Protein AF-A0A832S9U3-F1 (afdb_monomer)

Nearest PDB structures (foldseek):
  2nwi-assembly3_F  TM=9.630E-01  e=5.775E-11  Archaeoglobus fulgidus
  2nwi-assembly1_B  TM=8.764E-01  e=1.757E-09  Archaeoglobus fulgidus
  4zsk-assembly1_B  TM=6.527E-01  e=3.382E-03  Streptomyces coelicolor A3(2)
  3cnv-assembly1_B  TM=7.413E-01  e=7.604E-03  Bordetella bronchiseptica RB50
  2wv0-assembly3_F  TM=5.935E-01  e=9.585E-03  Bacillus subtilis

Mean predicted aligned error: 4.25 Å

Secondary structure (DSSP, 8-state):
-HHHHHHHHHHS---HHHHHHHH-SS-HHHHHHHHHTSPPEEEEEEEEEEE--HHHHHHHT--TT-EEEEEEEEEEETTEEEEEEEEEEEGGGS-HHHHHHHTSTTS-HHHHHHHTT-----EEEEEEEE---GGGTT--EEEEEEE-

pLDDT: mean 90.87, std 6.9, range [53.47, 97.62]

Sequence (148 aa):
MEGDFLEKLKSLEIPTCLRVCCGTDGSVTFLLEIMTRKPVSVKTESQYIVKADKELADLLGVEEGSDVNDRTVCLYAGDTVLVHARSLSPLARMPQTMRDQLMRADIPIGRILRSHGLETRRDMVELEIREGEPTFEGIPILSRTYKI

Radius of gyration: 15.97 Å; Cα contacts (8 Å, |Δi|>4): 216; chains: 1; bounding box: 37×33×42 Å

Solvent-accessible surface area (backbone atoms only — not comparable to full-atom values): 8872 Å² total; per-residue (Å²): 110,72,70,56,55,56,52,54,59,68,71,50,95,63,60,68,70,59,51,51,57,68,72,49,74,65,63,54,63,60,52,48,22,65,75,67,73,39,71,63,45,69,46,60,78,46,74,46,81,42,65,25,47,67,68,54,8,62,75,74,71,52,57,67,63,39,54,24,40,42,33,31,33,38,34,23,52,78,93,45,75,78,45,79,47,76,47,82,41,64,51,88,82,47,56,69,73,55,47,62,47,64,72,37,68,77,57,56,66,73,58,57,41,53,76,70,69,56,87,67,62,63,51,74,73,47,77,49,78,46,69,62,45,72,91,56,80,39,48,74,40,84,46,75,43,66,47,113

Foldseek 3Di:
DVVVVLVVLVPDPDDPLQSPLQPDQDDSQVSCCVVVVAHKFKDWPDWDWDFDDPVSCVVVVHDGRFTWIWTWIFIDRVPDTDDIDIDIGGPVPDDPVLVVQVVPRRDDNNVSCVVVVHDDGWAWDDWDWDAQDVSNVRPIDIDTDTDD

Structure (mmCIF, N/CA/C/O backbone):
data_AF-A0A832S9U3-F1
#
_entry.id   AF-A0A832S9U3-F1
#
loop_
_atom_site.group_PDB
_atom_site.id
_atom_site.type_symbol
_atom_site.label_atom_id
_atom_site.label_alt_id
_atom_site.label_comp_id
_atom_site.label_asym_id
_atom_site.label_entity_id
_atom_site.label_seq_id
_atom_site.pdbx_PDB_ins_code
_atom_site.Cartn_x
_atom_site.Cartn_y
_atom_site.Cartn_z
_atom_site.occupancy
_atom_site.B_iso_or_equiv
_atom_site.auth_seq_id
_atom_site.auth_comp_id
_atom_site.auth_asym_id
_atom_site.auth_atom_id
_atom_site.pdbx_PDB_model_num
ATOM 1 N N . MET A 1 1 ? 16.700 -7.194 8.739 1.00 53.47 1 MET A N 1
ATOM 2 C CA . MET A 1 1 ? 15.682 -6.220 8.294 1.00 53.47 1 MET A CA 1
ATOM 3 C C . MET A 1 1 ? 14.290 -6.592 8.794 1.00 53.47 1 MET A C 1
ATOM 5 O O . MET A 1 1 ? 13.681 -5.749 9.425 1.00 53.47 1 MET A O 1
ATOM 9 N N . GLU A 1 2 ? 13.825 -7.840 8.670 1.00 55.12 2 GLU A N 1
ATOM 10 C CA . GLU A 1 2 ? 12.518 -8.272 9.227 1.00 55.12 2 GLU A CA 1
ATOM 11 C C . GLU A 1 2 ? 12.370 -8.105 10.753 1.00 55.12 2 GLU A C 1
ATOM 13 O O . GLU A 1 2 ? 11.325 -7.674 11.237 1.00 55.12 2 GLU A O 1
ATOM 18 N N . GLY A 1 3 ? 13.431 -8.399 11.516 1.00 62.88 3 GLY A N 1
ATOM 19 C CA . GLY A 1 3 ? 13.410 -8.261 12.977 1.00 62.88 3 GLY A CA 1
ATOM 20 C C . GLY A 1 3 ? 13.210 -6.821 13.458 1.00 62.88 3 GLY A C 1
ATOM 21 O O . GLY A 1 3 ? 12.598 -6.612 14.495 1.00 62.88 3 GLY A O 1
ATOM 22 N N . ASP A 1 4 ? 13.657 -5.829 12.687 1.00 82.94 4 ASP A N 1
ATOM 23 C CA . ASP A 1 4 ? 13.554 -4.418 13.076 1.00 82.94 4 ASP A CA 1
ATOM 24 C C . ASP A 1 4 ? 12.119 -3.891 12.915 1.00 82.94 4 ASP A C 1
ATOM 26 O O . ASP A 1 4 ? 11.580 -3.238 13.807 1.00 82.94 4 ASP A O 1
ATOM 30 N N . PHE A 1 5 ? 11.437 -4.272 11.827 1.00 89.12 5 PHE A N 1
ATOM 31 C CA . PHE A 1 5 ? 10.039 -3.894 11.602 1.00 89.12 5 PHE A CA 1
ATOM 32 C C . PHE A 1 5 ? 9.110 -4.443 12.687 1.00 89.12 5 PHE A C 1
ATOM 34 O O . PHE A 1 5 ? 8.284 -3.707 13.227 1.00 89.12 5 PHE A O 1
ATOM 41 N N . LEU A 1 6 ? 9.224 -5.737 13.006 1.00 88.88 6 LEU A N 1
ATOM 42 C CA . LEU A 1 6 ? 8.332 -6.366 13.974 1.00 88.88 6 LEU A CA 1
ATOM 43 C C . LEU A 1 6 ? 8.548 -5.805 15.385 1.00 88.88 6 LEU A C 1
ATOM 45 O O . LEU A 1 6 ? 7.570 -5.553 16.086 1.00 88.88 6 LEU A O 1
ATOM 49 N N . GLU A 1 7 ? 9.798 -5.586 15.796 1.00 91.88 7 GLU A N 1
ATOM 50 C CA . GLU A 1 7 ? 10.092 -4.971 17.094 1.00 91.88 7 GLU A CA 1
ATOM 51 C C . GLU A 1 7 ? 9.598 -3.523 17.157 1.00 91.88 7 GLU A C 1
ATOM 53 O O . GLU A 1 7 ? 8.931 -3.153 18.126 1.00 91.88 7 GLU A O 1
ATOM 58 N N . LYS A 1 8 ? 9.783 -2.739 16.085 1.00 93.06 8 LYS A N 1
ATOM 59 C CA . LYS A 1 8 ? 9.201 -1.394 15.980 1.00 93.06 8 LYS A CA 1
ATOM 60 C C . LYS A 1 8 ? 7.676 -1.427 16.070 1.00 93.06 8 LYS A C 1
ATOM 62 O O . LYS A 1 8 ? 7.082 -0.655 16.809 1.00 93.06 8 LYS A O 1
ATOM 67 N N . LEU A 1 9 ? 7.009 -2.341 15.367 1.00 93.62 9 LEU A N 1
ATOM 68 C CA . LEU A 1 9 ? 5.550 -2.462 15.410 1.00 93.62 9 LEU A CA 1
ATOM 69 C C . LEU A 1 9 ? 5.030 -2.868 16.801 1.00 93.62 9 LEU A C 1
ATOM 71 O O . LEU A 1 9 ? 3.953 -2.429 17.216 1.00 93.62 9 LEU A O 1
ATOM 75 N N . LYS A 1 10 ? 5.781 -3.707 17.526 1.00 93.00 10 LYS A N 1
ATOM 76 C CA . LYS A 1 10 ? 5.469 -4.099 18.908 1.00 93.00 10 LYS A CA 1
ATO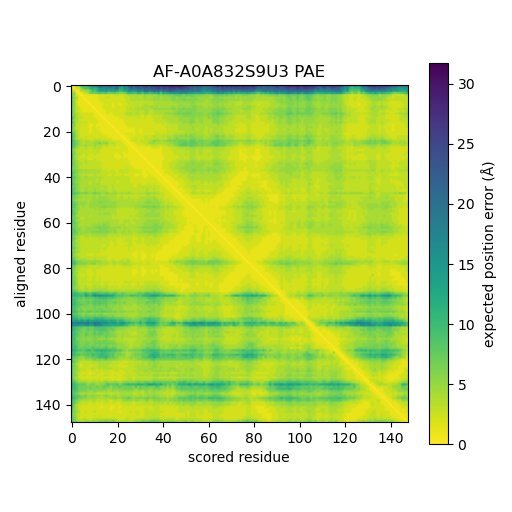M 77 C C . LYS A 1 10 ? 5.649 -2.949 19.895 1.00 93.00 10 LYS A C 1
ATOM 79 O O . LYS A 1 10 ? 4.897 -2.899 20.864 1.00 93.00 10 LYS A O 1
ATOM 84 N N . SER A 1 11 ? 6.599 -2.043 19.658 1.00 94.19 11 SER A N 1
ATOM 85 C CA . SER A 1 11 ? 6.855 -0.909 20.551 1.00 94.19 11 SER A CA 1
ATOM 86 C C . SER A 1 11 ? 5.833 0.224 20.418 1.00 94.19 11 SER A C 1
ATOM 88 O O . SER A 1 11 ? 5.779 1.089 21.287 1.00 94.19 11 SER A O 1
ATOM 90 N N . LEU A 1 12 ? 5.015 0.237 19.358 1.00 94.56 12 LEU A N 1
ATOM 91 C CA . LEU A 1 12 ? 3.974 1.247 19.158 1.00 94.56 12 LEU A CA 1
ATOM 92 C C . LEU A 1 12 ? 2.739 1.000 20.044 1.00 94.56 12 LEU A C 1
ATOM 94 O O . LEU A 1 12 ? 2.090 -0.057 19.986 1.00 94.56 12 LEU A O 1
ATOM 98 N N . GLU A 1 13 ? 2.337 2.041 20.774 1.00 94.56 13 GLU A N 1
ATOM 99 C CA . GLU A 1 13 ? 1.068 2.111 21.505 1.00 94.56 13 GLU A CA 1
ATOM 100 C C . GLU A 1 13 ? -0.097 2.431 20.556 1.00 94.56 13 GLU A C 1
ATOM 102 O O . GLU A 1 13 ? -0.639 3.531 20.519 1.00 94.56 13 GLU A O 1
ATOM 107 N N . ILE A 1 14 ? -0.472 1.441 19.746 1.00 94.62 14 ILE A N 1
ATOM 108 C CA . ILE A 1 14 ? -1.559 1.538 18.765 1.00 94.62 14 ILE A CA 1
ATOM 109 C C . ILE A 1 14 ? -2.661 0.500 19.017 1.00 94.62 14 ILE A C 1
ATOM 111 O O . ILE A 1 14 ? -2.390 -0.583 19.562 1.00 94.62 14 ILE A O 1
ATOM 115 N N . PRO A 1 15 ? -3.900 0.773 18.561 1.00 94.62 15 PRO A N 1
ATOM 116 C CA . PRO A 1 15 ? -4.968 -0.215 18.517 1.00 94.62 15 PRO A CA 1
ATOM 117 C C . PRO A 1 15 ? -4.545 -1.520 17.832 1.00 94.62 15 PRO A C 1
ATOM 119 O O . PRO A 1 15 ? -3.877 -1.521 16.795 1.00 94.62 15 PRO A O 1
ATOM 122 N N . THR A 1 16 ? -4.999 -2.652 18.374 1.00 94.19 16 THR A N 1
ATOM 123 C CA . THR A 1 16 ? -4.680 -3.990 17.846 1.00 94.19 16 THR A CA 1
ATOM 124 C C . THR A 1 16 ? -5.065 -4.154 16.377 1.00 94.19 16 THR A C 1
ATOM 126 O O . THR A 1 16 ? -4.323 -4.780 15.627 1.00 94.19 16 THR A O 1
ATOM 129 N N . CYS A 1 17 ? -6.179 -3.563 15.939 1.00 93.25 17 CYS A N 1
ATOM 130 C CA . CYS A 1 17 ? -6.599 -3.597 14.537 1.00 93.25 17 CYS A CA 1
ATOM 131 C C . CYS A 1 17 ? -5.565 -2.956 13.597 1.00 93.25 17 CYS A C 1
ATOM 133 O O . CYS A 1 17 ? -5.232 -3.550 12.573 1.00 93.25 17 CYS A O 1
ATOM 135 N N . LEU A 1 18 ? -4.997 -1.801 13.964 1.00 94.50 18 LEU A N 1
ATOM 136 C CA . LEU A 1 18 ? -3.938 -1.150 13.187 1.00 94.50 18 LEU A CA 1
ATOM 137 C C . LEU A 1 18 ? -2.670 -2.001 13.167 1.00 94.50 18 LEU A C 1
ATOM 139 O O . LEU A 1 18 ? -2.075 -2.191 12.107 1.00 94.50 18 LEU A O 1
ATOM 143 N N . ARG A 1 19 ? -2.308 -2.594 14.313 1.00 95.06 19 ARG A N 1
ATOM 144 C CA . ARG A 1 19 ? -1.160 -3.505 14.410 1.00 95.06 19 ARG A CA 1
ATOM 145 C C . ARG A 1 19 ? -1.306 -4.701 13.465 1.00 95.06 19 ARG A C 1
ATOM 147 O O . ARG A 1 19 ? -0.377 -5.014 12.728 1.00 95.06 19 ARG A O 1
ATOM 154 N N . VAL A 1 20 ? -2.483 -5.330 13.437 1.00 93.94 20 VAL A N 1
ATOM 155 C CA . VAL A 1 20 ? -2.784 -6.468 12.551 1.00 93.94 20 VAL A CA 1
ATOM 156 C C . VAL A 1 20 ? -2.784 -6.048 11.079 1.00 93.94 20 VAL A C 1
ATOM 158 O O . VAL A 1 20 ? -2.155 -6.718 10.263 1.00 93.94 20 VAL A O 1
ATOM 161 N N . CYS A 1 21 ? -3.421 -4.926 10.727 1.00 93.62 21 CYS A N 1
ATOM 162 C CA . CYS A 1 21 ? -3.387 -4.392 9.360 1.00 93.62 21 CYS A CA 1
ATOM 163 C C . CYS A 1 21 ? -1.966 -4.090 8.880 1.00 93.62 21 CYS A C 1
ATOM 165 O O . CYS A 1 21 ? -1.661 -4.282 7.705 1.00 93.62 21 CYS A O 1
ATOM 167 N N . CYS A 1 22 ? -1.103 -3.616 9.775 1.00 92.75 22 CYS A N 1
ATOM 168 C CA . CYS A 1 22 ? 0.266 -3.262 9.446 1.00 92.75 22 CYS A CA 1
ATOM 169 C C . CYS A 1 22 ? 1.194 -4.474 9.344 1.00 92.75 22 CYS A C 1
ATOM 171 O O . CYS A 1 22 ? 2.058 -4.505 8.472 1.00 92.75 22 CYS A O 1
ATOM 173 N N . GLY A 1 23 ? 1.011 -5.478 10.201 1.00 91.00 23 GLY A N 1
ATOM 174 C CA . GLY A 1 23 ? 1.834 -6.690 10.203 1.00 91.00 23 GLY A CA 1
ATOM 175 C C . GLY A 1 23 ? 1.400 -7.759 9.198 1.00 91.00 23 GLY A C 1
ATOM 176 O O . GLY A 1 23 ? 2.049 -8.790 9.101 1.00 91.00 23 GLY A O 1
ATOM 177 N N . THR A 1 24 ? 0.288 -7.568 8.485 1.00 89.06 24 THR A N 1
ATOM 178 C CA . THR A 1 24 ? -0.240 -8.600 7.586 1.00 89.06 24 THR A CA 1
ATOM 179 C C . THR A 1 24 ? 0.475 -8.651 6.232 1.00 89.06 24 THR A C 1
ATOM 181 O O . THR A 1 24 ? 0.618 -7.630 5.546 1.00 89.06 24 THR A O 1
ATOM 184 N N . ASP A 1 25 ? 0.778 -9.880 5.809 1.00 83.25 25 ASP A N 1
ATOM 185 C CA . ASP A 1 25 ? 1.126 -10.251 4.430 1.00 83.25 25 ASP A CA 1
ATOM 186 C C . ASP A 1 25 ? -0.106 -10.634 3.591 1.00 83.25 25 ASP A C 1
ATOM 188 O O . ASP A 1 25 ? -0.013 -10.915 2.397 1.00 83.25 25 ASP A O 1
ATOM 192 N N . GLY A 1 26 ? -1.302 -10.579 4.178 1.00 81.69 26 GLY A N 1
ATOM 193 C CA . GLY A 1 26 ? -2.575 -10.795 3.497 1.00 81.69 26 GLY A CA 1
ATOM 194 C C . GLY A 1 26 ? -3.157 -9.530 2.859 1.00 81.69 26 GLY A C 1
ATOM 195 O O . GLY A 1 26 ? -2.533 -8.472 2.780 1.00 81.69 26 GLY A O 1
ATOM 196 N N . SER A 1 27 ? -4.394 -9.625 2.374 1.00 85.31 27 SER A N 1
ATOM 197 C CA . SER A 1 27 ? -5.123 -8.461 1.860 1.00 85.31 27 SER A CA 1
ATOM 198 C C . SER A 1 27 ? -5.623 -7.587 3.010 1.00 85.31 27 SER A C 1
ATOM 200 O O . SER A 1 27 ? -6.494 -8.005 3.773 1.00 85.31 27 SER A O 1
ATOM 202 N N . VAL A 1 28 ? -5.133 -6.346 3.094 1.00 91.50 28 VAL A N 1
ATOM 203 C CA . VAL A 1 28 ? -5.674 -5.343 4.030 1.00 91.50 28 VAL A CA 1
ATOM 204 C C . VAL A 1 28 ? -7.155 -5.099 3.763 1.00 91.50 28 VAL A C 1
ATOM 206 O O . VAL A 1 28 ? -7.929 -5.009 4.706 1.00 91.50 28 VAL A O 1
ATOM 209 N N . THR A 1 29 ? -7.572 -5.071 2.495 1.00 90.81 29 THR A N 1
ATOM 210 C CA . THR A 1 29 ? -8.981 -4.905 2.113 1.00 90.81 29 THR A CA 1
ATOM 211 C C . THR A 1 29 ? -9.867 -5.950 2.790 1.00 90.81 29 THR A C 1
ATOM 213 O O . THR A 1 29 ? -10.861 -5.587 3.406 1.00 90.81 29 THR A O 1
ATOM 216 N N . PHE A 1 30 ? -9.463 -7.224 2.767 1.00 89.56 30 PHE A N 1
ATOM 217 C CA . PHE A 1 30 ? -10.225 -8.310 3.392 1.00 89.56 30 PHE A CA 1
ATOM 218 C C . PHE A 1 30 ? -10.327 -8.155 4.917 1.00 89.56 30 PHE A C 1
ATOM 220 O O . PHE A 1 30 ? -11.390 -8.351 5.501 1.00 89.56 30 PHE A O 1
ATOM 227 N N . LEU A 1 31 ? -9.234 -7.759 5.577 1.00 93.69 31 LEU A N 1
ATOM 228 C CA . LEU A 1 31 ? -9.250 -7.514 7.021 1.00 93.69 31 LEU A CA 1
ATOM 229 C C . LEU A 1 31 ? -10.152 -6.330 7.387 1.00 93.69 31 LEU A C 1
ATOM 231 O O . LEU A 1 31 ? -10.903 -6.413 8.357 1.00 93.69 31 LEU A O 1
ATOM 235 N N . LEU A 1 32 ? -10.114 -5.247 6.605 1.00 94.81 32 LEU A N 1
ATOM 236 C CA . LEU A 1 32 ? -10.988 -4.089 6.794 1.00 94.81 32 LEU A CA 1
ATOM 237 C C . LEU A 1 32 ? -12.465 -4.465 6.634 1.00 94.81 32 LEU A C 1
ATOM 239 O O . LEU A 1 32 ? -13.284 -4.014 7.434 1.00 94.81 32 LEU A O 1
ATOM 243 N N . GLU A 1 33 ? -12.812 -5.329 5.678 1.00 94.56 33 GLU A N 1
ATOM 244 C CA . GLU A 1 33 ? -14.184 -5.831 5.519 1.00 94.56 33 GLU A CA 1
ATOM 245 C C . GLU A 1 33 ? -14.664 -6.593 6.761 1.00 94.56 33 GLU A C 1
ATOM 247 O O . GLU A 1 33 ? -15.761 -6.338 7.262 1.00 94.56 33 GLU A O 1
ATOM 252 N N . ILE A 1 34 ? -13.819 -7.471 7.316 1.00 94.94 34 ILE A N 1
ATOM 253 C CA . ILE A 1 34 ? -14.126 -8.212 8.550 1.00 94.94 34 ILE A CA 1
ATOM 254 C C . ILE A 1 34 ? -14.315 -7.254 9.731 1.00 94.94 34 ILE A C 1
ATOM 256 O O . ILE A 1 34 ? -15.299 -7.355 10.465 1.00 94.94 34 ILE A O 1
ATOM 260 N N . MET A 1 35 ? -13.375 -6.325 9.927 1.00 94.94 35 MET A N 1
ATOM 261 C CA . MET A 1 35 ? -13.371 -5.439 11.095 1.00 94.94 35 MET A CA 1
ATOM 262 C C . MET A 1 35 ? -14.507 -4.416 11.058 1.00 94.94 35 MET A C 1
ATOM 264 O O . MET A 1 35 ? -15.116 -4.140 12.089 1.00 94.94 35 MET A O 1
ATOM 268 N N . THR A 1 36 ? -14.813 -3.870 9.880 1.00 94.94 36 THR A N 1
ATOM 269 C CA . THR A 1 36 ? -15.886 -2.876 9.719 1.00 94.94 36 THR A CA 1
ATOM 270 C C . THR A 1 36 ? -17.259 -3.499 9.510 1.00 94.94 36 THR A C 1
ATOM 272 O O . THR A 1 36 ? -18.263 -2.800 9.653 1.00 94.94 36 THR A O 1
ATOM 275 N N . ARG A 1 37 ? -17.320 -4.800 9.185 1.00 96.50 37 ARG A N 1
ATOM 276 C CA . ARG A 1 37 ? -18.542 -5.521 8.792 1.00 96.50 37 ARG A CA 1
ATOM 277 C C . ARG A 1 37 ? -19.252 -4.870 7.597 1.00 96.50 37 ARG A C 1
ATOM 279 O O . ARG A 1 37 ? -20.474 -4.951 7.476 1.00 96.50 37 ARG A O 1
ATOM 286 N N . LYS A 1 38 ? -18.489 -4.199 6.734 1.00 96.06 38 LYS A N 1
ATOM 287 C CA . LYS A 1 38 ? -18.960 -3.490 5.541 1.00 96.06 38 LYS A CA 1
ATOM 288 C C . LYS A 1 38 ? -18.099 -3.892 4.341 1.00 96.06 38 LYS A C 1
ATOM 290 O O . LYS A 1 38 ? -16.920 -4.181 4.531 1.00 96.06 38 LYS A O 1
ATOM 295 N N . PRO A 1 39 ? -18.647 -3.880 3.114 1.00 94.06 39 PRO A N 1
ATOM 296 C CA . PRO A 1 39 ? -17.822 -4.010 1.920 1.00 94.06 39 PRO A CA 1
ATOM 297 C C . PRO A 1 39 ? -16.834 -2.843 1.842 1.00 94.06 39 PRO A C 1
ATOM 299 O O . PRO A 1 39 ? -17.191 -1.703 2.161 1.00 94.06 39 PRO A O 1
ATOM 302 N N . VAL A 1 40 ? -15.610 -3.121 1.391 1.00 93.44 40 VAL A N 1
ATOM 303 C CA . VAL A 1 40 ? -14.588 -2.090 1.200 1.00 93.44 40 VAL A CA 1
ATOM 304 C C . VAL A 1 40 ? -14.458 -1.783 -0.285 1.00 93.44 40 VAL A C 1
ATOM 306 O O . VAL A 1 40 ? -14.112 -2.643 -1.093 1.00 93.44 40 VAL A O 1
ATOM 309 N N . SER A 1 41 ? -14.736 -0.534 -0.647 1.00 92.31 41 SER A N 1
ATOM 310 C CA . SER A 1 41 ? -14.621 -0.049 -2.024 1.00 92.31 41 SER A CA 1
ATOM 311 C C . SER A 1 41 ? -13.289 0.661 -2.250 1.00 92.31 41 SER A C 1
ATOM 313 O O . SER A 1 41 ? -12.730 1.259 -1.331 1.00 92.31 41 SER A O 1
ATOM 315 N N . VAL A 1 42 ? -12.781 0.591 -3.480 1.00 91.38 42 VAL A N 1
ATOM 316 C CA . VAL A 1 42 ? -11.579 1.313 -3.913 1.00 91.38 42 VAL A CA 1
ATOM 317 C C . VAL A 1 42 ? -12.014 2.479 -4.783 1.00 91.38 42 VAL A C 1
ATOM 319 O O . VAL A 1 42 ? -12.765 2.279 -5.736 1.00 91.38 42 VAL A O 1
ATOM 322 N N . LYS A 1 43 ? -11.524 3.682 -4.487 1.00 92.69 43 LYS A N 1
ATOM 323 C CA . LYS A 1 43 ? -11.654 4.842 -5.374 1.00 92.69 43 LYS A CA 1
ATOM 324 C C . LYS A 1 43 ? -10.261 5.295 -5.783 1.00 92.69 43 LYS A C 1
ATOM 326 O O . LYS A 1 43 ? -9.429 5.562 -4.920 1.00 92.69 43 LYS A O 1
ATOM 331 N N . THR A 1 44 ? -10.003 5.350 -7.084 1.00 93.56 44 THR A N 1
ATOM 332 C CA . THR A 1 44 ? -8.732 5.857 -7.611 1.00 93.56 44 THR A CA 1
ATOM 333 C C . THR A 1 44 ? -8.771 7.375 -7.643 1.00 93.56 44 THR A C 1
ATOM 335 O O . THR A 1 44 ? -9.669 7.953 -8.249 1.00 93.56 44 THR A O 1
ATOM 338 N N . GLU A 1 45 ? -7.809 7.999 -6.971 1.00 94.00 45 GLU A N 1
ATOM 339 C CA . GLU A 1 45 ? -7.643 9.454 -6.942 1.00 94.00 45 GLU A CA 1
ATOM 340 C C . GLU A 1 45 ? -6.820 9.921 -8.136 1.00 94.00 45 GLU A C 1
ATOM 342 O O . GLU A 1 45 ? -7.144 10.916 -8.781 1.00 94.00 45 GLU A O 1
ATOM 347 N N . SER A 1 46 ? -5.766 9.173 -8.457 1.00 94.75 46 SER A N 1
ATOM 348 C CA . SER A 1 46 ? -4.914 9.446 -9.602 1.00 94.75 46 SER A CA 1
ATOM 349 C C . SER A 1 46 ? -4.264 8.172 -10.123 1.00 94.75 46 SER A C 1
ATOM 351 O O . SER A 1 46 ? -3.993 7.231 -9.373 1.00 94.75 46 SER A O 1
ATOM 353 N N . GLN A 1 47 ? -4.032 8.134 -11.433 1.00 95.19 47 GLN A N 1
ATOM 354 C CA . GLN A 1 47 ? -3.287 7.062 -12.074 1.00 95.19 47 GLN A CA 1
ATOM 355 C C . GLN A 1 47 ? -2.631 7.572 -13.355 1.00 95.19 47 GLN A C 1
ATOM 357 O O . GLN A 1 47 ? -3.327 8.017 -14.268 1.00 95.19 47 GLN A O 1
ATOM 362 N N . TYR A 1 48 ? -1.305 7.479 -13.426 1.00 94.94 48 TYR A N 1
ATOM 363 C CA . TYR A 1 48 ? -0.516 7.942 -14.565 1.00 94.94 48 TYR A CA 1
ATOM 364 C C . TYR A 1 48 ? 0.599 6.956 -14.901 1.00 94.94 48 TYR A C 1
ATOM 366 O O . TYR A 1 48 ? 1.094 6.230 -14.038 1.00 94.94 48 TYR A O 1
ATOM 374 N N . ILE A 1 49 ? 1.025 6.969 -16.164 1.00 95.81 49 ILE A N 1
ATOM 375 C CA . ILE A 1 49 ? 2.299 6.371 -16.558 1.00 95.81 49 ILE A CA 1
ATOM 376 C C . ILE A 1 49 ? 3.354 7.465 -16.456 1.00 95.81 49 ILE A C 1
ATOM 378 O O . ILE A 1 49 ? 3.254 8.491 -17.129 1.00 95.81 49 ILE A O 1
ATOM 382 N N . VAL A 1 50 ? 4.351 7.235 -15.612 1.00 96.81 50 VAL A N 1
ATOM 383 C CA . VAL A 1 50 ? 5.505 8.116 -15.443 1.00 96.81 50 VAL A CA 1
ATOM 384 C C . VAL A 1 50 ? 6.766 7.411 -15.924 1.00 96.81 50 VAL A C 1
ATOM 386 O O . VAL A 1 50 ? 6.869 6.183 -15.879 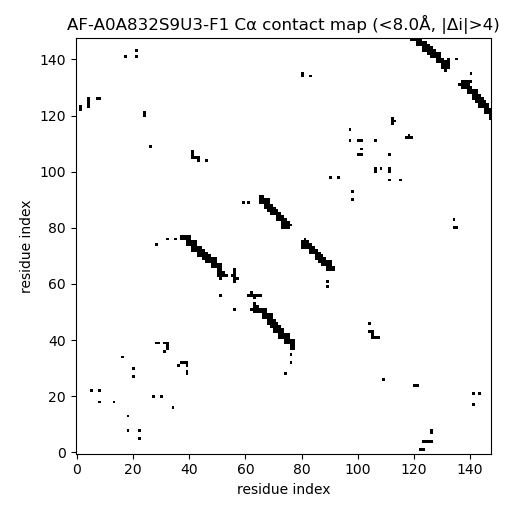1.00 96.81 50 VAL A O 1
ATOM 389 N N . LYS A 1 51 ? 7.730 8.198 -16.398 1.00 97.62 51 LYS A N 1
ATOM 390 C CA . LYS A 1 51 ? 9.064 7.710 -16.741 1.00 97.62 51 LYS A CA 1
ATOM 391 C C . LYS A 1 51 ? 9.903 7.653 -15.473 1.00 97.62 51 LYS A C 1
ATOM 393 O O . LYS A 1 51 ? 9.952 8.638 -14.743 1.00 97.62 51 LYS A O 1
ATOM 398 N N . ALA A 1 52 ? 10.538 6.512 -15.216 1.00 97.31 52 ALA A N 1
ATOM 399 C CA . ALA A 1 52 ? 11.451 6.375 -14.091 1.00 97.31 52 ALA A CA 1
ATOM 400 C C . ALA A 1 52 ? 12.656 7.302 -14.278 1.00 97.31 52 ALA A C 1
ATOM 402 O O . ALA A 1 52 ? 13.399 7.152 -15.246 1.00 97.31 52 ALA A O 1
ATOM 403 N N . ASP A 1 53 ? 12.844 8.251 -13.366 1.00 97.19 53 ASP A N 1
ATOM 404 C CA . ASP A 1 53 ? 14.132 8.919 -13.210 1.00 97.19 53 ASP A CA 1
ATOM 405 C C . ASP 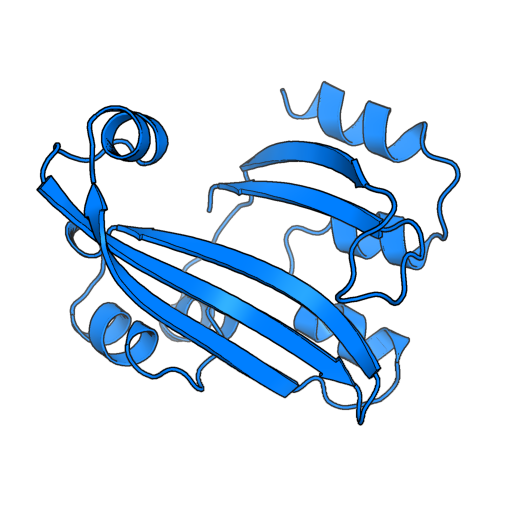A 1 53 ? 15.138 7.965 -12.547 1.00 97.19 53 ASP A C 1
ATOM 407 O O . ASP A 1 53 ? 14.813 6.818 -12.226 1.00 97.19 53 ASP A O 1
ATOM 411 N N . LYS A 1 54 ? 16.374 8.423 -12.352 1.00 97.12 54 LYS A N 1
ATOM 412 C CA . LYS A 1 54 ? 17.438 7.597 -11.778 1.00 97.12 54 LYS A CA 1
ATOM 413 C C . LYS A 1 54 ? 17.077 7.022 -10.402 1.00 97.12 54 LYS A C 1
ATOM 415 O O . LYS A 1 54 ? 17.304 5.843 -10.156 1.00 97.12 54 LYS A O 1
ATOM 420 N N . GLU A 1 55 ? 16.499 7.833 -9.519 1.00 96.56 55 GLU A N 1
ATOM 421 C CA . GLU A 1 55 ? 16.157 7.404 -8.158 1.00 96.56 55 GLU A CA 1
ATOM 422 C C . GLU A 1 55 ? 15.034 6.359 -8.167 1.00 96.56 55 GLU A C 1
ATOM 424 O O . GLU A 1 55 ? 15.137 5.317 -7.514 1.00 96.56 55 GLU A O 1
ATOM 429 N N . LEU A 1 56 ? 13.982 6.591 -8.957 1.00 95.00 56 LEU A N 1
ATOM 430 C CA . LEU A 1 56 ? 12.869 5.658 -9.097 1.00 95.00 56 LEU A CA 1
ATOM 431 C C . LEU A 1 56 ? 13.293 4.358 -9.796 1.00 95.00 56 LEU A C 1
ATOM 433 O O . LEU A 1 56 ? 12.833 3.273 -9.425 1.00 95.00 56 LEU A O 1
ATOM 437 N N . ALA A 1 57 ? 14.172 4.463 -10.793 1.00 95.44 57 ALA A N 1
ATOM 438 C CA . ALA A 1 57 ? 14.759 3.330 -11.493 1.00 95.44 57 ALA A CA 1
ATOM 439 C C . ALA A 1 57 ? 15.546 2.440 -10.523 1.00 95.44 57 ALA A C 1
ATOM 441 O O . ALA A 1 57 ? 15.271 1.241 -10.454 1.00 95.44 57 ALA A O 1
ATOM 442 N N . ASP A 1 58 ? 16.41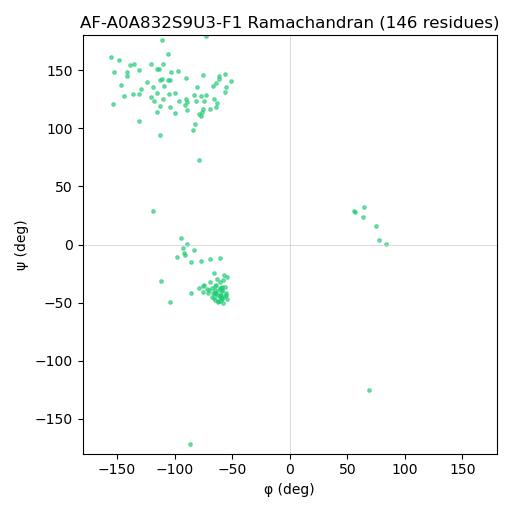8 3.026 -9.699 1.00 95.25 58 ASP A N 1
ATOM 443 C CA . ASP A 1 58 ? 17.178 2.309 -8.671 1.00 95.25 58 ASP A CA 1
ATOM 444 C C . ASP A 1 58 ? 16.249 1.683 -7.612 1.00 95.25 58 ASP A C 1
ATOM 446 O O . ASP A 1 58 ? 16.400 0.510 -7.255 1.00 95.25 58 ASP A O 1
ATOM 450 N N . LEU A 1 59 ? 15.224 2.416 -7.154 1.00 92.88 59 LEU A N 1
ATOM 451 C CA . LEU A 1 59 ? 14.258 1.940 -6.155 1.00 92.88 59 LEU A CA 1
ATOM 452 C C . LEU A 1 59 ? 13.500 0.682 -6.610 1.00 92.88 59 LEU A C 1
ATOM 454 O O . LEU A 1 59 ? 13.295 -0.251 -5.816 1.00 92.88 59 LEU A O 1
ATOM 458 N N . LEU A 1 60 ? 13.062 0.680 -7.873 1.00 93.31 60 LEU A N 1
ATOM 459 C CA . LEU A 1 60 ? 12.287 -0.394 -8.503 1.00 93.31 60 LEU A CA 1
ATOM 460 C C . LEU A 1 60 ? 13.177 -1.436 -9.211 1.00 93.31 60 LEU A C 1
ATOM 462 O O . LEU A 1 60 ? 12.688 -2.474 -9.675 1.00 93.31 60 LEU A O 1
ATOM 466 N N . GLY A 1 61 ? 14.482 -1.171 -9.291 1.00 93.50 61 GLY A N 1
ATOM 467 C CA . GLY A 1 61 ? 15.485 -1.979 -9.973 1.00 93.50 61 GLY A CA 1
ATOM 468 C C . GLY A 1 61 ? 15.284 -2.072 -11.486 1.00 93.50 61 GLY A C 1
ATOM 469 O O . GLY A 1 61 ? 15.538 -3.136 -12.038 1.00 93.50 61 GLY A O 1
ATOM 470 N N . VAL A 1 62 ? 14.758 -1.041 -12.148 1.00 94.75 62 VAL A N 1
ATOM 471 C CA . VAL A 1 62 ? 14.525 -0.997 -13.608 1.00 94.75 62 VAL A CA 1
ATOM 472 C C . VAL A 1 62 ? 15.463 -0.004 -14.291 1.00 94.75 62 VAL A C 1
ATOM 474 O O . VAL A 1 62 ? 16.232 0.672 -13.625 1.00 94.75 62 VAL A O 1
ATOM 477 N N . GLU A 1 63 ? 15.427 0.078 -15.620 1.00 96.06 63 GLU A N 1
ATOM 478 C CA . GLU A 1 63 ? 16.218 1.066 -16.363 1.00 96.06 63 GLU A CA 1
ATOM 479 C C . GLU A 1 63 ? 15.604 2.470 -16.250 1.00 96.06 63 GLU A C 1
ATOM 481 O O . GLU A 1 63 ? 14.375 2.617 -16.236 1.00 96.06 63 GLU A O 1
ATOM 486 N N . GLU A 1 64 ? 16.447 3.506 -16.224 1.00 97.38 64 GLU A N 1
ATOM 487 C CA . GLU A 1 64 ? 16.007 4.899 -16.356 1.00 97.38 64 GLU A CA 1
ATOM 488 C C . GLU A 1 64 ? 15.190 5.073 -17.652 1.00 97.38 64 GLU A C 1
ATOM 490 O O . GLU A 1 64 ? 15.532 4.540 -18.707 1.00 97.38 64 GLU A O 1
ATOM 495 N N . GLY A 1 65 ? 14.061 5.777 -17.572 1.00 97.25 65 GLY A N 1
ATOM 496 C CA . GLY A 1 65 ? 13.101 5.924 -18.668 1.00 97.25 65 GLY A CA 1
ATOM 497 C C . GLY A 1 65 ? 12.085 4.779 -18.806 1.00 97.25 65 GLY A C 1
ATOM 498 O O . GLY A 1 65 ? 11.215 4.840 -19.684 1.00 97.25 65 GLY A O 1
ATOM 499 N N . SER A 1 66 ? 12.137 3.757 -17.943 1.00 96.56 66 SER A N 1
ATOM 500 C CA . SER A 1 66 ? 11.111 2.706 -17.897 1.00 96.56 66 SER A CA 1
ATOM 501 C C . SER A 1 66 ? 9.733 3.272 -17.545 1.00 96.56 66 SER A C 1
ATOM 503 O O . SER A 1 66 ? 9.616 4.183 -16.725 1.00 96.56 66 SER A O 1
ATOM 505 N N . ASP A 1 67 ? 8.680 2.694 -18.129 1.00 96.94 67 ASP A N 1
ATOM 506 C CA . ASP A 1 67 ? 7.299 3.042 -17.785 1.00 96.94 67 ASP A CA 1
ATOM 507 C C . ASP A 1 67 ? 6.899 2.447 -16.431 1.00 96.94 67 ASP A C 1
ATOM 509 O O . ASP A 1 67 ? 6.928 1.226 -16.223 1.00 96.94 67 ASP A O 1
ATOM 513 N N . VAL A 1 68 ? 6.473 3.325 -15.527 1.00 96.50 68 VAL A N 1
ATOM 514 C CA . VAL A 1 68 ? 5.978 2.987 -14.195 1.00 96.50 68 VAL A CA 1
ATOM 515 C C . VAL A 1 68 ? 4.547 3.488 -14.070 1.00 96.50 68 VAL A C 1
ATOM 517 O O . VAL A 1 68 ? 4.263 4.660 -14.303 1.00 96.50 68 VAL A O 1
ATOM 520 N N . ASN A 1 69 ? 3.632 2.603 -13.686 1.00 95.25 69 ASN A N 1
ATOM 521 C CA . ASN A 1 69 ? 2.290 3.001 -13.290 1.00 95.25 69 ASN A CA 1
ATOM 522 C C . ASN A 1 69 ? 2.333 3.540 -11.855 1.00 95.25 69 ASN A C 1
ATOM 524 O O . ASN A 1 69 ? 2.570 2.772 -10.918 1.00 95.25 69 ASN A O 1
ATOM 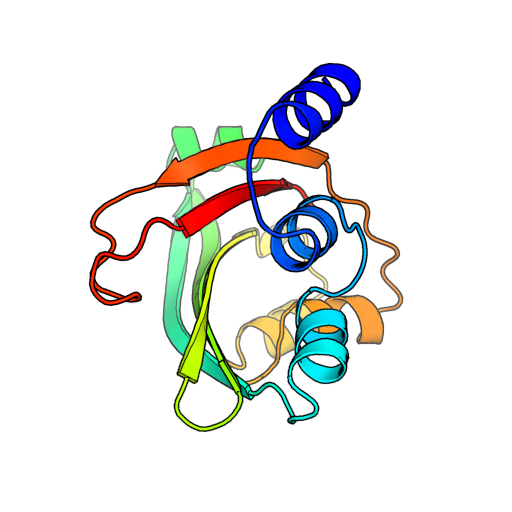528 N N . ASP A 1 70 ? 2.093 4.840 -11.710 1.00 95.75 70 ASP A N 1
ATOM 529 C CA . ASP A 1 70 ? 1.935 5.542 -10.439 1.00 95.75 70 ASP A CA 1
ATOM 530 C C . ASP A 1 70 ? 0.446 5.726 -10.166 1.00 95.75 70 ASP A C 1
ATOM 532 O O . ASP A 1 70 ? -0.258 6.400 -10.922 1.00 95.75 70 ASP A O 1
ATOM 536 N N . ARG A 1 71 ? -0.048 5.059 -9.126 1.00 94.81 71 ARG A N 1
ATOM 537 C CA . ARG A 1 71 ? -1.471 5.019 -8.795 1.00 94.81 71 ARG A CA 1
ATOM 538 C C . ARG A 1 71 ? -1.678 5.337 -7.328 1.00 94.81 71 ARG A C 1
ATOM 540 O O . ARG A 1 71 ? -1.110 4.659 -6.474 1.00 94.81 71 ARG A O 1
ATOM 547 N N . THR A 1 72 ? -2.575 6.277 -7.065 1.00 95.31 72 THR A N 1
ATOM 548 C CA . THR A 1 72 ? -3.042 6.627 -5.726 1.00 95.31 72 THR A CA 1
ATOM 549 C C . THR A 1 72 ? -4.521 6.298 -5.596 1.00 95.31 72 THR A C 1
ATOM 551 O O . THR A 1 72 ? -5.336 6.649 -6.454 1.00 95.31 72 THR A O 1
ATOM 554 N N . VAL A 1 73 ? -4.875 5.591 -4.527 1.00 94.38 73 VAL A N 1
ATOM 555 C CA . VAL A 1 73 ? -6.242 5.161 -4.237 1.00 94.38 73 VAL A CA 1
ATOM 556 C C . VAL A 1 73 ? -6.593 5.392 -2.775 1.00 94.38 73 VAL A C 1
ATOM 558 O O . VAL A 1 73 ? -5.734 5.335 -1.898 1.00 94.38 73 VAL A O 1
ATOM 561 N N . CYS A 1 74 ? -7.888 5.522 -2.517 1.00 95.12 74 CYS A N 1
ATOM 562 C CA . CYS A 1 74 ? -8.458 5.428 -1.184 1.00 95.12 74 CYS A CA 1
ATOM 563 C C . CYS A 1 74 ? -9.336 4.178 -1.045 1.00 95.12 74 CYS A C 1
ATOM 565 O O . CYS A 1 74 ? -10.076 3.811 -1.965 1.00 95.12 74 CYS A O 1
A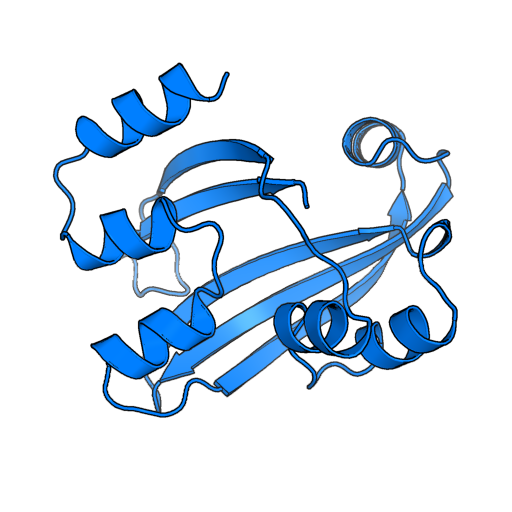TOM 567 N N . LEU A 1 75 ? -9.277 3.539 0.126 1.00 94.38 75 LEU A N 1
ATOM 568 C CA . LEU A 1 75 ? -10.182 2.463 0.531 1.00 94.38 75 LEU A CA 1
ATOM 569 C C . LEU A 1 75 ? -11.269 3.015 1.450 1.00 94.38 75 LEU A C 1
ATOM 571 O O . LEU A 1 75 ? -10.958 3.673 2.442 1.00 94.38 75 LEU A O 1
ATOM 575 N N . TYR A 1 76 ? -12.527 2.697 1.153 1.00 95.31 76 TYR A N 1
ATOM 576 C CA . TYR A 1 76 ? -13.692 3.212 1.873 1.00 95.31 76 TYR A CA 1
ATOM 577 C C . TYR A 1 76 ? -14.577 2.094 2.414 1.00 95.31 76 TYR A C 1
ATOM 579 O O . TYR A 1 76 ? -14.873 1.149 1.682 1.00 95.31 76 TYR A O 1
ATOM 587 N N . ALA A 1 77 ? -15.097 2.261 3.632 1.00 96.19 77 ALA A N 1
ATOM 588 C CA . ALA A 1 77 ? -16.213 1.471 4.158 1.00 96.19 77 ALA A CA 1
ATOM 589 C C . ALA A 1 77 ? -17.453 2.360 4.347 1.00 96.19 77 ALA A C 1
ATOM 591 O O . ALA A 1 77 ? -17.636 3.004 5.383 1.00 96.19 77 ALA A O 1
ATOM 592 N N . GLY A 1 78 ? -18.326 2.390 3.337 1.00 94.38 78 GLY A N 1
ATOM 593 C CA . GLY A 1 78 ? -19.347 3.435 3.221 1.00 94.38 78 GLY A CA 1
ATOM 594 C C . GLY A 1 78 ? -18.683 4.775 2.899 1.00 94.38 78 GLY A C 1
ATOM 595 O O . GLY A 1 78 ? -17.899 4.848 1.956 1.00 94.38 78 GLY A O 1
ATOM 596 N N . ASP A 1 79 ? -18.951 5.800 3.705 1.00 93.31 79 ASP A N 1
ATOM 597 C CA . ASP A 1 79 ? -18.400 7.149 3.507 1.00 93.31 79 ASP A CA 1
ATOM 598 C C . ASP A 1 79 ? -17.089 7.400 4.271 1.00 93.31 79 ASP A C 1
ATOM 600 O O . ASP A 1 79 ? -16.478 8.454 4.134 1.00 93.31 79 ASP A O 1
ATOM 604 N N . THR A 1 80 ? -16.620 6.428 5.059 1.00 94.44 80 THR A N 1
ATOM 605 C CA . THR A 1 80 ? -15.390 6.555 5.853 1.00 94.44 80 THR A CA 1
ATOM 606 C C . THR A 1 80 ? -14.172 6.093 5.058 1.00 94.44 80 THR A C 1
ATOM 608 O O . THR A 1 80 ? -14.117 4.930 4.645 1.00 94.44 80 THR A O 1
ATOM 611 N N . VAL A 1 81 ? -13.180 6.975 4.896 1.00 95.94 81 VAL A N 1
ATOM 612 C CA . VAL A 1 81 ? -11.848 6.630 4.372 1.00 95.94 81 VAL A CA 1
ATOM 613 C C . VAL A 1 81 ? -11.085 5.841 5.434 1.00 95.94 81 VAL A C 1
ATOM 615 O O . VAL A 1 81 ? -10.983 6.271 6.579 1.00 95.94 81 VAL A O 1
ATOM 618 N N . LEU A 1 82 ? -10.543 4.683 5.063 1.00 95.56 82 LEU A N 1
ATOM 619 C CA . LEU A 1 82 ? -9.772 3.820 5.967 1.00 95.56 82 LEU A CA 1
ATOM 620 C C . LEU A 1 82 ? -8.290 3.758 5.611 1.00 95.56 82 LEU A C 1
ATOM 622 O O . LEU A 1 82 ? -7.458 3.540 6.485 1.00 95.56 82 LEU A O 1
ATOM 626 N N . VAL A 1 83 ? -7.961 3.887 4.324 1.00 95.69 83 VAL A N 1
ATOM 627 C CA . VAL A 1 83 ? -6.589 3.795 3.814 1.00 95.69 83 VAL A CA 1
ATOM 628 C C . VAL A 1 83 ? -6.438 4.740 2.638 1.00 95.69 83 VAL A C 1
ATOM 630 O O . VAL A 1 83 ? -7.291 4.749 1.754 1.00 95.69 83 VAL A O 1
ATOM 633 N N . HIS A 1 84 ? -5.316 5.446 2.606 1.00 95.75 84 HIS A N 1
ATOM 634 C CA . HIS A 1 84 ? -4.775 6.147 1.451 1.00 95.75 84 HIS A CA 1
ATOM 635 C C . HIS A 1 84 ? -3.523 5.382 1.027 1.00 95.75 84 HIS A C 1
ATOM 637 O O . HIS A 1 84 ? -2.680 5.065 1.867 1.00 95.75 84 HIS A O 1
ATOM 643 N N . ALA A 1 85 ? -3.449 4.969 -0.234 1.00 94.75 85 ALA A N 1
ATOM 644 C CA . ALA A 1 85 ? -2.382 4.106 -0.717 1.00 94.75 85 ALA A CA 1
ATOM 645 C C . ALA A 1 85 ? -1.866 4.585 -2.067 1.00 94.75 85 ALA A C 1
ATOM 647 O O . ALA A 1 85 ? -2.638 4.742 -3.012 1.00 94.75 85 ALA A O 1
ATOM 648 N N . ARG A 1 86 ? -0.543 4.722 -2.168 1.00 95.50 86 ARG A N 1
ATOM 649 C CA . ARG A 1 86 ? 0.173 4.939 -3.424 1.00 95.50 86 ARG A CA 1
ATOM 650 C C . ARG A 1 86 ? 0.957 3.685 -3.792 1.00 95.50 86 ARG A C 1
ATOM 652 O O . ARG A 1 86 ? 1.602 3.077 -2.942 1.00 95.50 86 ARG A O 1
ATOM 659 N N . SER A 1 87 ? 0.903 3.300 -5.059 1.00 94.44 87 SER A N 1
ATOM 660 C CA . SER A 1 87 ? 1.627 2.155 -5.609 1.00 94.44 87 SER A CA 1
ATOM 661 C C . SER A 1 87 ? 2.402 2.561 -6.855 1.00 94.44 87 SER A C 1
ATOM 663 O O . SER A 1 87 ? 1.834 3.189 -7.748 1.00 94.44 87 SER A O 1
ATOM 665 N N . LEU A 1 88 ? 3.665 2.137 -6.924 1.00 95.38 88 LEU A N 1
ATOM 666 C CA . LEU A 1 88 ? 4.560 2.324 -8.063 1.00 95.38 88 LEU A CA 1
ATOM 667 C C . LEU A 1 88 ? 4.842 0.953 -8.677 1.00 95.38 88 LEU A C 1
ATOM 669 O O . LEU A 1 88 ? 5.311 0.043 -7.999 1.00 95.38 88 LEU A O 1
ATOM 673 N N . SER A 1 89 ? 4.481 0.776 -9.943 1.00 94.19 89 SER A N 1
ATOM 674 C CA . SER A 1 89 ? 4.453 -0.533 -10.597 1.00 94.19 89 SER A CA 1
ATOM 675 C C . SER A 1 89 ? 5.168 -0.494 -11.946 1.00 94.19 89 SER A C 1
ATOM 677 O O . SER A 1 89 ? 4.606 0.047 -12.901 1.00 94.19 89 SER A O 1
ATOM 679 N N . PRO A 1 90 ? 6.380 -1.066 -12.070 1.00 94.50 90 PRO A N 1
ATOM 680 C CA . PRO A 1 90 ? 7.062 -1.151 -13.355 1.00 94.50 90 PRO A CA 1
ATOM 681 C C . PRO A 1 90 ? 6.274 -1.998 -14.349 1.00 94.50 90 PRO A C 1
ATOM 683 O O . PRO A 1 90 ? 6.040 -3.187 -14.120 1.00 94.50 90 PRO A O 1
ATOM 686 N N . LEU A 1 91 ? 5.906 -1.411 -15.486 1.00 93.06 91 LEU A N 1
ATOM 687 C CA . LEU A 1 91 ? 5.088 -2.106 -16.476 1.00 93.06 91 LEU A CA 1
ATOM 688 C C . LEU A 1 91 ? 5.896 -3.156 -17.240 1.00 93.06 91 LEU A C 1
ATOM 690 O O . LEU A 1 91 ? 5.375 -4.231 -17.527 1.00 93.06 91 LEU A O 1
ATOM 694 N N . ALA A 1 92 ? 7.182 -2.902 -17.497 1.00 87.56 92 ALA A N 1
ATOM 695 C CA . ALA A 1 92 ? 8.047 -3.768 -18.305 1.00 87.56 92 ALA A CA 1
ATOM 696 C C . ALA A 1 92 ? 8.099 -5.237 -17.831 1.00 87.56 92 ALA A C 1
ATOM 698 O O . ALA A 1 92 ? 8.271 -6.138 -18.649 1.00 87.56 92 ALA A O 1
ATOM 699 N N . ARG A 1 93 ? 7.888 -5.493 -16.532 1.00 82.19 93 ARG A N 1
ATOM 700 C CA . ARG A 1 93 ? 7.949 -6.832 -15.916 1.00 82.19 93 ARG A CA 1
ATOM 701 C C . ARG A 1 93 ? 6.619 -7.579 -15.877 1.00 82.19 93 ARG A C 1
ATOM 703 O O . ARG A 1 93 ? 6.583 -8.750 -15.517 1.00 82.19 93 ARG A O 1
ATOM 710 N N . MET A 1 94 ? 5.522 -6.912 -16.219 1.00 88.00 94 MET A N 1
ATOM 711 C CA . MET A 1 94 ? 4.186 -7.487 -16.087 1.00 88.00 94 MET A CA 1
ATOM 712 C C . MET A 1 94 ? 3.764 -8.221 -17.363 1.00 88.00 94 MET A C 1
ATOM 714 O O . MET A 1 94 ? 4.035 -7.714 -18.455 1.00 88.00 94 MET A O 1
ATOM 718 N N . PRO A 1 95 ? 3.046 -9.354 -17.266 1.00 89.44 95 PRO A N 1
ATOM 719 C CA . PRO A 1 95 ? 2.319 -9.924 -18.397 1.00 89.44 95 PRO A CA 1
ATOM 720 C C . PRO A 1 95 ? 1.332 -8.908 -18.984 1.00 89.44 95 PRO A C 1
ATOM 722 O O . PRO A 1 95 ? 0.741 -8.124 -18.240 1.00 89.44 95 PRO A O 1
ATOM 725 N N . GLN A 1 96 ? 1.099 -8.939 -20.299 1.00 89.38 96 GLN A N 1
ATOM 726 C CA . GLN A 1 96 ? 0.216 -7.968 -20.961 1.00 89.38 96 GLN A CA 1
ATOM 727 C C . GLN A 1 96 ? -1.189 -7.931 -20.336 1.00 89.38 96 GLN A C 1
ATOM 729 O O . GLN A 1 96 ? -1.708 -6.857 -2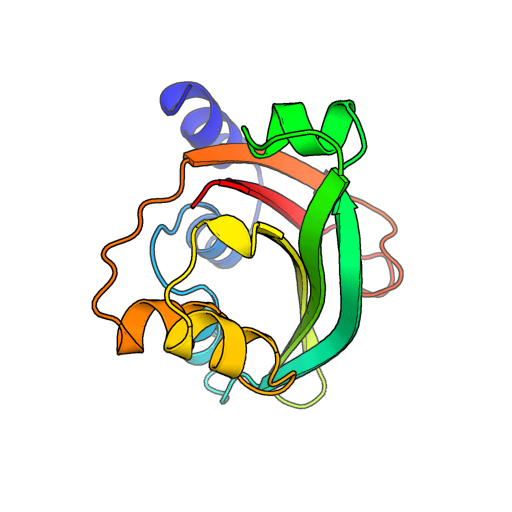0.057 1.00 89.38 96 GLN A O 1
ATOM 734 N N . THR A 1 97 ? -1.760 -9.091 -20.003 1.00 90.12 97 THR A N 1
ATOM 735 C CA . THR A 1 97 ? -3.073 -9.194 -19.343 1.00 90.12 97 THR A CA 1
ATOM 736 C C . THR A 1 97 ? -3.115 -8.492 -17.988 1.00 90.12 97 THR A C 1
ATOM 738 O O . THR A 1 97 ? -4.122 -7.881 -17.633 1.00 90.12 97 THR A O 1
ATOM 741 N N . MET A 1 98 ? -2.019 -8.559 -17.231 1.00 90.31 98 MET A N 1
ATOM 742 C CA . MET A 1 98 ? -1.883 -7.884 -15.946 1.00 90.31 98 MET A CA 1
ATOM 743 C C . MET A 1 98 ? -1.758 -6.374 -16.134 1.00 90.31 98 MET A C 1
ATOM 745 O O . MET A 1 98 ? -2.405 -5.630 -15.402 1.00 90.31 98 MET A O 1
ATOM 749 N N . ARG A 1 99 ? -0.989 -5.923 -17.137 1.00 90.44 99 ARG A N 1
ATOM 750 C CA . ARG A 1 99 ? -0.895 -4.498 -17.498 1.00 90.44 99 ARG A CA 1
ATOM 751 C C . ARG A 1 99 ? -2.274 -3.949 -17.840 1.00 90.44 99 ARG A C 1
ATOM 753 O O . ARG A 1 99 ? -2.697 -2.967 -17.244 1.00 90.44 99 ARG A O 1
ATOM 760 N N . ASP A 1 100 ? -3.007 -4.629 -18.717 1.00 89.56 100 ASP A N 1
ATOM 761 C CA . ASP A 1 100 ? -4.336 -4.199 -19.156 1.00 89.56 100 ASP A CA 1
ATOM 762 C C . ASP A 1 100 ? -5.325 -4.111 -17.984 1.00 89.56 100 ASP A C 1
ATOM 764 O O . ASP A 1 100 ? -6.157 -3.207 -17.937 1.00 89.56 100 ASP A O 1
ATOM 768 N N . GLN A 1 101 ? -5.235 -5.031 -17.015 1.00 89.12 101 GLN A N 1
ATOM 769 C CA . GLN A 1 101 ? -6.035 -4.977 -15.789 1.00 89.12 101 GLN A CA 1
ATOM 770 C C . GLN A 1 101 ? -5.593 -3.861 -14.842 1.00 89.12 101 GLN A C 1
ATOM 772 O O . GLN A 1 101 ? -6.447 -3.224 -14.234 1.00 89.12 101 GLN A O 1
ATOM 777 N N . LEU A 1 102 ? -4.290 -3.609 -14.712 1.00 88.31 102 LEU A N 1
ATOM 778 C CA . LEU A 1 102 ? -3.760 -2.551 -13.853 1.00 88.31 102 LEU A CA 1
ATOM 779 C C . LEU A 1 102 ? -4.174 -1.166 -14.355 1.00 88.31 102 LEU A C 1
ATOM 781 O O . LEU A 1 102 ? -4.484 -0.292 -13.547 1.00 88.31 102 LEU A O 1
ATOM 785 N N . MET A 1 103 ? -4.240 -0.994 -15.678 1.00 86.12 103 MET A N 1
ATOM 786 C CA . MET A 1 103 ? -4.713 0.234 -16.324 1.00 86.12 103 MET A CA 1
ATOM 787 C C . MET A 1 103 ? -6.221 0.470 -16.150 1.00 86.12 103 MET A C 1
ATOM 789 O O . MET A 1 103 ? -6.701 1.575 -16.400 1.00 86.12 103 MET A O 1
ATOM 793 N N . ARG A 1 104 ? -6.984 -0.530 -15.687 1.00 83.81 104 ARG A N 1
ATOM 794 C CA . ARG A 1 104 ? -8.381 -0.343 -15.279 1.00 83.81 104 ARG A CA 1
ATOM 795 C C . ARG A 1 104 ? -8.413 0.197 -13.852 1.00 83.81 104 ARG A C 1
ATOM 797 O O . ARG A 1 104 ? -8.193 -0.529 -12.881 1.00 83.81 104 ARG A O 1
ATOM 804 N N . ALA A 1 105 ? -8.692 1.492 -13.742 1.00 71.31 105 ALA A N 1
ATOM 805 C CA . ALA A 1 105 ? -8.625 2.249 -12.494 1.00 71.31 105 ALA A CA 1
ATOM 806 C C . ALA A 1 105 ? -9.567 1.742 -11.382 1.00 71.31 105 ALA A C 1
ATOM 808 O O . ALA A 1 105 ? -9.430 2.147 -10.233 1.00 71.31 105 ALA A O 1
ATOM 809 N N . ASP A 1 106 ? -10.516 0.860 -11.665 1.00 74.94 106 ASP A N 1
ATOM 810 C CA . ASP A 1 106 ? -11.495 0.331 -10.713 1.00 74.94 106 ASP A CA 1
ATOM 811 C C . ASP A 1 106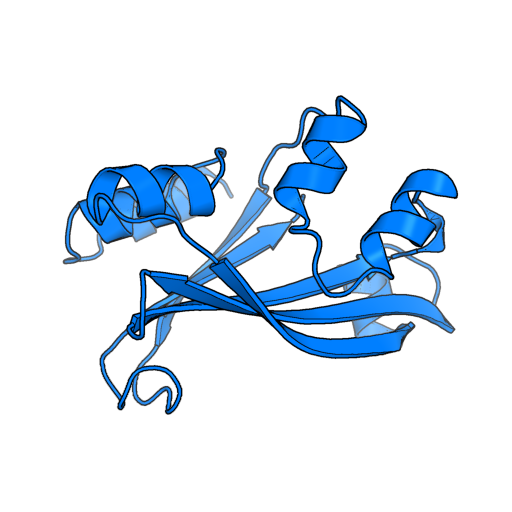 ? -11.114 -1.040 -10.124 1.00 74.94 106 ASP A C 1
ATOM 813 O O . ASP A 1 106 ? -11.712 -1.479 -9.140 1.00 74.94 106 ASP A O 1
ATOM 817 N N . ILE A 1 107 ? -10.092 -1.719 -10.662 1.00 79.62 107 ILE A N 1
ATOM 818 C CA . ILE A 1 107 ? -9.686 -3.041 -10.167 1.00 79.62 107 ILE A CA 1
ATOM 819 C C . ILE A 1 107 ? -8.623 -2.889 -9.061 1.00 79.62 107 ILE A C 1
ATOM 821 O O . ILE A 1 107 ? -7.582 -2.264 -9.295 1.00 79.62 107 ILE A O 1
ATOM 825 N N . PRO A 1 108 ? -8.822 -3.463 -7.856 1.00 83.06 108 PRO A N 1
ATOM 826 C CA . PRO A 1 108 ? -7.807 -3.461 -6.804 1.00 83.06 108 PRO A CA 1
ATOM 827 C C . PRO A 1 108 ? -6.592 -4.312 -7.193 1.00 83.06 108 PRO A C 1
ATOM 829 O O . PRO A 1 108 ? -6.757 -5.452 -7.631 1.00 83.06 108 PRO A O 1
ATOM 832 N N . ILE A 1 109 ? -5.376 -3.821 -6.936 1.00 85.94 109 ILE A N 1
ATOM 833 C CA . ILE A 1 109 ? -4.125 -4.533 -7.269 1.00 85.94 109 ILE A CA 1
ATOM 834 C C . ILE A 1 109 ? -4.089 -5.936 -6.652 1.00 85.94 109 ILE A C 1
ATOM 836 O O . ILE A 1 109 ? -3.792 -6.905 -7.344 1.00 85.94 109 ILE A O 1
ATOM 840 N N . GLY A 1 110 ? -4.496 -6.085 -5.388 1.00 82.81 110 GLY A N 1
ATOM 841 C CA . GLY A 1 110 ? -4.546 -7.400 -4.735 1.00 82.81 110 GLY A CA 1
ATOM 842 C C . GLY A 1 110 ? -5.437 -8.421 -5.459 1.00 82.81 110 GLY A C 1
ATOM 843 O O . GLY A 1 110 ? -5.147 -9.616 -5.443 1.00 82.81 110 GLY A O 1
ATOM 844 N N . ARG A 1 111 ? -6.496 -7.969 -6.148 1.00 82.19 111 ARG A N 1
ATOM 845 C CA . ARG A 1 111 ? -7.366 -8.841 -6.954 1.00 82.19 111 ARG A CA 1
ATOM 846 C C . ARG A 1 111 ? -6.698 -9.251 -8.269 1.00 82.19 111 ARG A C 1
ATOM 848 O O . ARG A 1 111 ? -6.891 -10.385 -8.697 1.00 82.19 111 ARG A O 1
ATOM 855 N N . ILE A 1 112 ? -5.919 -8.354 -8.875 1.00 87.75 112 ILE A N 1
ATOM 856 C CA . ILE A 1 112 ? -5.135 -8.614 -10.095 1.00 87.75 112 ILE A CA 1
ATOM 857 C C . ILE A 1 112 ? -4.050 -9.658 -9.813 1.00 87.75 112 ILE A C 1
ATOM 859 O O . ILE A 1 112 ? -3.927 -10.638 -10.542 1.00 87.75 112 ILE A O 1
ATOM 863 N N . LEU A 1 113 ? -3.307 -9.490 -8.715 1.00 86.50 113 LEU A N 1
ATOM 864 C CA . LEU A 1 113 ? -2.270 -10.439 -8.298 1.00 86.50 113 LEU A CA 1
ATOM 865 C C . LEU A 1 113 ? -2.865 -11.838 -8.075 1.00 86.50 113 LEU A C 1
ATOM 867 O O . LEU A 1 113 ? -2.378 -12.825 -8.625 1.00 86.50 113 LEU A O 1
ATOM 871 N N . ARG A 1 114 ? -3.994 -11.912 -7.355 1.00 83.44 114 ARG A N 1
ATOM 872 C CA . ARG A 1 114 ? -4.699 -13.173 -7.091 1.00 83.44 114 ARG A CA 1
ATOM 873 C C . ARG A 1 114 ? -5.254 -13.827 -8.359 1.00 83.44 114 ARG A C 1
ATOM 875 O O . ARG A 1 114 ? -5.201 -15.047 -8.467 1.00 83.44 114 ARG A O 1
ATOM 882 N N . SER A 1 115 ? -5.795 -13.053 -9.306 1.00 85.56 115 SER A N 1
ATOM 883 C CA . SER A 1 115 ? -6.349 -13.604 -10.557 1.00 85.56 115 SER A CA 1
ATOM 884 C C . SER A 1 115 ? -5.280 -14.246 -11.444 1.00 85.56 115 SER A C 1
ATOM 886 O O . SER A 1 115 ? -5.600 -15.138 -12.223 1.00 85.56 115 SER A O 1
ATOM 888 N N . HIS A 1 116 ? -4.022 -13.828 -11.288 1.00 85.94 116 HIS A N 1
ATOM 889 C CA . HIS A 1 116 ? -2.862 -14.392 -11.975 1.00 85.94 116 HIS A CA 1
ATOM 890 C C . HIS A 1 116 ? -2.144 -15.478 -11.155 1.00 85.94 116 HIS A C 1
ATOM 892 O O . HIS A 1 116 ? -1.088 -15.945 -11.569 1.00 85.94 116 HIS A O 1
ATOM 898 N N . GLY A 1 117 ? -2.693 -15.879 -10.000 1.00 82.94 117 GLY A N 1
ATOM 899 C CA . GLY A 1 117 ? -2.096 -16.905 -9.141 1.00 82.94 117 GLY A CA 1
ATOM 900 C C . GLY A 1 117 ? -0.732 -16.514 -8.570 1.00 82.94 117 GLY A C 1
ATOM 901 O O . GLY A 1 117 ? 0.058 -17.396 -8.248 1.00 82.94 117 GLY A O 1
ATOM 902 N N . LEU A 1 118 ? -0.437 -15.212 -8.470 1.00 83.31 118 LEU A N 1
ATOM 903 C CA . LEU A 1 118 ? 0.832 -14.749 -7.925 1.00 83.31 118 LEU A CA 1
ATOM 904 C C . LEU A 1 118 ? 0.817 -14.874 -6.404 1.00 83.31 118 LEU A C 1
ATOM 906 O O . LEU A 1 118 ? 0.078 -14.171 -5.710 1.00 83.31 118 LEU A O 1
ATOM 910 N N . GLU A 1 119 ? 1.663 -15.761 -5.894 1.00 78.25 119 GLU A N 1
ATOM 911 C CA . GLU A 1 119 ? 2.031 -15.781 -4.486 1.00 78.25 119 GLU A CA 1
ATOM 912 C C . GLU A 1 119 ? 3.034 -14.658 -4.235 1.00 78.25 119 GLU A C 1
ATOM 914 O O . GLU A 1 119 ? 4.165 -14.688 -4.715 1.00 78.25 119 GLU A O 1
ATOM 919 N N . THR A 1 120 ? 2.600 -13.640 -3.502 1.00 79.38 120 THR A N 1
ATOM 920 C CA . THR A 1 120 ? 3.421 -12.469 -3.204 1.00 79.38 120 THR A CA 1
ATOM 921 C C . THR A 1 120 ? 3.797 -12.437 -1.735 1.00 79.38 120 THR A C 1
ATOM 923 O O . THR A 1 120 ? 2.959 -12.736 -0.882 1.00 79.38 120 THR A O 1
ATOM 926 N N . ARG A 1 121 ? 5.018 -12.002 -1.436 1.00 84.31 121 ARG A N 1
ATOM 927 C CA . ARG A 1 121 ? 5.433 -11.626 -0.078 1.00 84.31 121 ARG A CA 1
ATOM 928 C C . ARG A 1 121 ? 5.528 -10.110 0.008 1.00 84.31 121 ARG A C 1
ATOM 930 O O . ARG A 1 121 ? 5.516 -9.441 -1.020 1.00 84.31 121 ARG A O 1
ATOM 937 N N . ARG A 1 122 ? 5.560 -9.568 1.223 1.00 88.62 122 ARG A N 1
ATOM 938 C CA . ARG A 1 122 ? 5.789 -8.141 1.431 1.00 88.62 122 ARG A CA 1
ATOM 939 C C . ARG A 1 122 ? 7.097 -7.939 2.165 1.00 88.62 122 ARG A C 1
ATOM 941 O O . ARG A 1 122 ? 7.203 -8.262 3.342 1.00 88.62 122 ARG A O 1
ATOM 948 N N . ASP A 1 123 ? 8.049 -7.329 1.481 1.00 90.19 123 ASP A N 1
ATOM 949 C CA . ASP A 1 123 ? 9.285 -6.889 2.108 1.00 90.19 123 ASP A CA 1
ATOM 950 C C . ASP A 1 123 ? 9.029 -5.516 2.730 1.00 90.19 123 ASP A C 1
ATOM 952 O O . ASP A 1 123 ? 8.999 -4.495 2.035 1.00 90.19 123 ASP A O 1
ATOM 956 N N . MET A 1 124 ? 8.763 -5.497 4.038 1.00 90.88 124 MET A N 1
ATOM 957 C CA . MET A 1 124 ? 8.495 -4.264 4.782 1.00 90.88 124 MET A CA 1
ATOM 958 C C . MET A 1 124 ? 9.749 -3.383 4.810 1.00 90.88 124 MET A C 1
ATOM 960 O O . MET A 1 124 ? 10.820 -3.823 5.226 1.00 90.88 124 MET A O 1
ATOM 964 N N . VAL A 1 125 ? 9.602 -2.134 4.371 1.00 90.75 125 VAL A N 1
ATOM 965 C CA . VAL A 1 125 ? 10.695 -1.158 4.259 1.00 90.75 125 VAL A CA 1
ATOM 966 C C . VAL A 1 125 ? 10.624 -0.144 5.390 1.00 90.75 125 VAL A C 1
ATOM 968 O O . VAL A 1 125 ? 11.619 0.110 6.060 1.00 90.75 125 VAL A O 1
ATOM 971 N N . GLU A 1 126 ? 9.444 0.430 5.612 1.00 91.88 126 GLU A N 1
ATOM 972 C CA . GLU A 1 126 ? 9.268 1.541 6.541 1.00 91.88 126 GLU A CA 1
ATOM 973 C C . GLU A 1 126 ? 7.957 1.416 7.310 1.00 91.88 126 GLU A C 1
ATOM 975 O O . GLU A 1 126 ? 6.962 0.890 6.804 1.00 91.88 126 GLU A O 1
ATOM 980 N N . LEU A 1 127 ? 7.982 1.915 8.543 1.00 94.12 127 LEU A N 1
ATOM 981 C CA . LEU A 1 127 ? 6.854 1.988 9.456 1.00 94.12 127 LEU A CA 1
ATOM 982 C C . LEU A 1 127 ? 6.955 3.273 10.260 1.00 94.12 127 LEU A C 1
ATOM 984 O O . LEU A 1 127 ? 7.976 3.497 10.908 1.00 94.12 127 LEU A O 1
ATOM 988 N N . GLU A 1 128 ? 5.904 4.076 10.292 1.00 94.12 128 GLU A N 1
ATOM 989 C CA . GLU A 1 128 ? 5.884 5.308 11.078 1.00 94.12 128 GLU A CA 1
ATOM 990 C C . GLU A 1 128 ? 4.459 5.733 11.440 1.00 94.12 128 GLU A C 1
ATOM 992 O O . GLU A 1 128 ? 3.486 5.303 10.818 1.00 94.12 128 GLU A O 1
ATOM 997 N N . ILE A 1 129 ? 4.346 6.589 12.455 1.00 94.44 129 ILE A N 1
ATOM 998 C CA . ILE A 1 129 ? 3.119 7.330 12.740 1.00 94.44 129 ILE A CA 1
ATOM 999 C C . ILE A 1 129 ? 3.263 8.700 12.084 1.00 94.44 129 ILE A C 1
ATOM 1001 O O . ILE A 1 129 ? 4.230 9.404 12.369 1.00 94.44 129 ILE A O 1
ATOM 1005 N N . ARG A 1 130 ? 2.321 9.070 11.215 1.00 93.56 130 ARG A N 1
ATOM 1006 C CA . ARG A 1 130 ? 2.264 10.406 10.607 1.00 93.56 130 ARG A CA 1
ATOM 1007 C C . ARG A 1 130 ? 1.146 11.214 11.233 1.00 93.56 130 ARG A C 1
ATOM 1009 O O . ARG A 1 130 ? 0.071 10.682 11.491 1.00 93.56 130 ARG A O 1
ATOM 1016 N N . GLU A 1 131 ? 1.390 12.498 11.434 1.00 91.88 131 GLU A N 1
ATOM 1017 C CA . GLU A 1 131 ? 0.402 13.440 11.956 1.00 91.88 131 GLU A CA 1
ATOM 1018 C C . GLU A 1 131 ? -0.036 14.423 10.869 1.00 91.88 131 GLU A C 1
ATOM 1020 O O . GLU A 1 131 ? 0.711 14.699 9.932 1.00 91.88 131 GLU A O 1
ATOM 1025 N N . GLY A 1 132 ? -1.243 14.980 11.009 1.00 84.56 132 GLY A N 1
ATOM 1026 C CA . GLY A 1 132 ? -1.675 16.112 10.187 1.00 84.56 132 GLY A CA 1
ATOM 1027 C C . GLY A 1 132 ? -2.050 15.779 8.741 1.00 84.56 132 GLY A C 1
ATOM 1028 O O . GLY A 1 132 ? -2.150 16.692 7.927 1.00 84.56 132 GLY A O 1
ATOM 1029 N N . GLU A 1 133 ? -2.285 14.508 8.411 1.00 85.94 133 GLU A N 1
ATOM 1030 C CA . GLU A 1 133 ? -2.704 14.098 7.067 1.00 85.94 133 GLU A CA 1
ATOM 1031 C C . GLU A 1 133 ? -4.144 14.572 6.778 1.00 85.94 133 GLU A C 1
ATOM 1033 O O . GLU A 1 133 ? -5.086 14.122 7.446 1.00 85.94 133 GLU A O 1
ATOM 1038 N N . PRO A 1 134 ? -4.363 15.463 5.784 1.00 87.12 134 PRO A N 1
ATOM 1039 C CA . PRO A 1 134 ? -5.680 16.055 5.529 1.00 87.12 134 PRO A CA 1
ATOM 1040 C C . PRO A 1 134 ? -6.752 15.022 5.175 1.00 87.12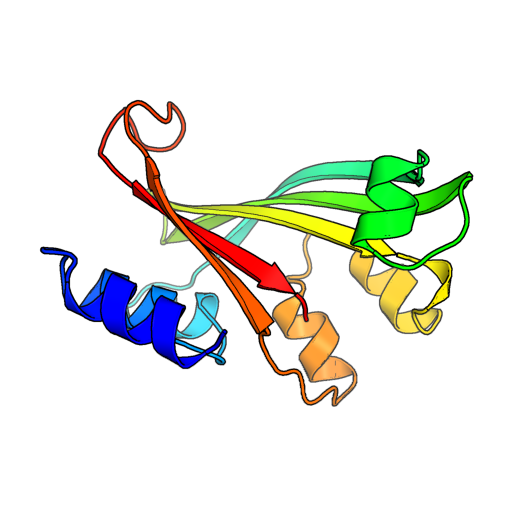 134 PRO A C 1
ATOM 1042 O O . PRO A 1 134 ? -7.913 15.185 5.545 1.00 87.12 134 PRO A O 1
ATOM 1045 N N . THR A 1 135 ? -6.355 13.936 4.505 1.00 89.38 135 THR A N 1
ATOM 1046 C CA . THR A 1 135 ? -7.228 12.816 4.120 1.00 89.38 135 THR A CA 1
ATOM 1047 C C . THR A 1 135 ? -7.934 12.173 5.317 1.00 89.38 135 THR A C 1
ATOM 1049 O O . THR A 1 135 ? -9.011 11.603 5.158 1.00 89.38 135 THR A O 1
ATOM 1052 N N . PHE A 1 136 ? -7.346 12.278 6.512 1.00 92.56 136 PHE A N 1
ATOM 1053 C CA . PHE A 1 136 ? -7.847 11.676 7.749 1.00 92.56 136 PHE A CA 1
ATOM 1054 C C . PHE A 1 136 ? -8.175 12.723 8.817 1.00 92.56 136 PHE A C 1
ATOM 1056 O O . PHE A 1 136 ? -8.068 12.446 10.010 1.00 92.56 136 PHE A O 1
ATOM 1063 N N . GLU A 1 137 ? -8.542 13.937 8.394 1.00 90.44 137 GLU A N 1
ATOM 1064 C CA . GLU A 1 137 ? -8.953 15.027 9.290 1.00 90.44 137 GLU A CA 1
ATOM 1065 C C . GLU A 1 137 ? -7.883 15.379 10.347 1.00 90.44 137 GLU A C 1
ATOM 1067 O O . GLU A 1 137 ? -8.189 15.853 11.440 1.00 90.44 137 GLU A O 1
ATOM 1072 N N . GLY A 1 138 ? -6.605 15.140 10.028 1.00 89.44 138 GLY A N 1
ATOM 1073 C CA . GLY A 1 138 ? -5.473 15.416 10.913 1.00 89.44 138 GLY A CA 1
ATOM 1074 C C . GLY A 1 138 ? -5.261 14.404 12.044 1.00 89.44 138 GLY A C 1
ATOM 1075 O O . GLY A 1 138 ? -4.346 14.593 12.847 1.00 89.44 138 GLY A O 1
ATOM 1076 N N . ILE A 1 139 ? -6.051 13.326 12.109 1.00 91.56 139 ILE A N 1
ATOM 1077 C CA . ILE A 1 139 ? -5.845 12.241 13.077 1.00 91.56 139 ILE A CA 1
ATOM 1078 C C . ILE A 1 139 ? -4.499 11.552 12.780 1.00 91.56 139 ILE A C 1
ATOM 1080 O O . ILE A 1 139 ? -4.191 11.321 11.608 1.00 91.56 139 ILE A O 1
ATOM 1084 N N . PRO A 1 140 ? -3.699 11.188 13.803 1.00 93.12 140 PRO A N 1
ATOM 1085 C CA . PRO A 1 140 ? -2.483 10.413 13.591 1.00 93.12 140 PRO A CA 1
ATOM 1086 C C . PRO A 1 140 ? -2.769 9.094 12.866 1.00 93.12 140 PRO A C 1
ATOM 1088 O O . PRO A 1 140 ? -3.656 8.332 13.260 1.00 93.12 140 PRO A O 1
ATOM 1091 N N . ILE A 1 141 ? -1.992 8.802 11.826 1.00 94.88 141 ILE A N 1
ATOM 1092 C CA . ILE A 1 141 ? -2.137 7.595 11.015 1.00 94.88 141 ILE A CA 1
ATOM 1093 C C . ILE A 1 141 ? -0.925 6.686 11.128 1.00 94.88 141 ILE A C 1
ATOM 1095 O O . ILE A 1 141 ? 0.203 7.135 11.305 1.00 94.88 141 ILE A O 1
ATOM 1099 N N . LEU A 1 142 ? -1.159 5.389 10.954 1.00 95.75 142 LEU A N 1
ATOM 1100 C CA . LEU A 1 142 ? -0.096 4.409 10.786 1.00 95.75 142 LEU A CA 1
ATOM 1101 C C . LEU A 1 142 ? 0.248 4.285 9.300 1.00 95.75 142 LEU A C 1
ATOM 1103 O O . LEU A 1 142 ? -0.581 3.829 8.511 1.00 95.75 142 LEU A O 1
ATOM 1107 N N . SER A 1 143 ? 1.468 4.665 8.935 1.00 95.00 143 SER A N 1
ATOM 1108 C CA . SER A 1 143 ? 1.998 4.556 7.578 1.00 95.00 143 SER A CA 1
ATOM 1109 C C . SER A 1 143 ? 2.976 3.389 7.476 1.00 95.00 143 SER A C 1
ATOM 1111 O O . SER A 1 143 ? 3.764 3.139 8.392 1.00 95.00 143 SER A O 1
ATOM 1113 N N . ARG A 1 144 ? 2.932 2.675 6.348 1.00 94.50 144 ARG A N 1
ATOM 1114 C CA . ARG A 1 144 ? 3.910 1.636 6.017 1.00 94.50 144 ARG A CA 1
ATOM 1115 C C . ARG A 1 144 ? 4.263 1.650 4.537 1.00 94.50 144 ARG A C 1
ATOM 1117 O O . ARG A 1 144 ? 3.382 1.812 3.692 1.00 94.50 144 ARG A O 1
ATOM 1124 N N . THR A 1 145 ? 5.521 1.351 4.245 1.00 94.06 145 THR A N 1
ATOM 1125 C CA . THR A 1 145 ? 6.045 1.169 2.887 1.00 94.06 145 THR A CA 1
ATOM 1126 C C . THR A 1 145 ? 6.575 -0.251 2.757 1.00 94.06 145 THR A C 1
ATOM 1128 O O . THR A 1 145 ? 7.255 -0.743 3.656 1.00 94.06 145 THR A O 1
ATOM 1131 N N . TYR A 1 146 ? 6.269 -0.925 1.651 1.00 92.69 146 TYR A N 1
ATOM 1132 C CA . TYR A 1 146 ? 6.736 -2.285 1.388 1.00 92.69 146 TYR A CA 1
ATOM 1133 C C . TYR A 1 146 ? 6.940 -2.524 -0.107 1.00 92.69 146 TYR A C 1
ATOM 1135 O O . TYR A 1 146 ? 6.350 -1.833 -0.942 1.00 92.69 146 TYR A O 1
ATOM 1143 N N . LYS A 1 147 ? 7.756 -3.527 -0.433 1.00 91.88 147 LYS A N 1
ATOM 1144 C CA . LYS A 1 147 ? 7.907 -4.064 -1.792 1.00 91.88 147 LYS A CA 1
ATOM 1145 C C . LYS A 1 147 ? 7.146 -5.387 -1.913 1.00 91.88 147 LYS A C 1
ATOM 1147 O O . LYS A 1 147 ? 6.981 -6.084 -0.913 1.00 91.88 147 LYS A O 1
ATOM 1152 N N . ILE A 1 148 ? 6.633 -5.673 -3.110 1.00 87.81 148 ILE A N 1
ATOM 1153 C CA . ILE A 1 148 ? 5.912 -6.908 -3.468 1.00 87.81 148 ILE A CA 1
ATOM 1154 C C . ILE A 1 148 ? 6.750 -7.679 -4.482 1.00 87.81 148 ILE A C 1
ATOM 1156 O O . ILE A 1 148 ? 7.266 -7.001 -5.402 1.00 87.81 148 ILE A O 1
#